Protein AF-A0A098PTZ2-F1 (afdb_monomer)

Foldseek 3Di:
DDQPDAAEAEDDPDDPVVVLVVCCVVCVSHRYDYDPHVVVVVVCPDRDPPKDFQDAPNDGPDIDHDQDPVGCVVVVCVSCVVNVHDDDPDDDDDDDD

Mean predicted aligned error: 6.66 Å

Solvent-accessible surface area (backbone atoms only — not comparable to full-atom values): 6565 Å² total; per-residue (Å²): 134,86,76,95,72,83,42,73,43,73,62,64,97,78,70,65,61,66,60,53,53,54,48,31,71,74,34,67,93,64,44,64,41,74,40,86,50,69,80,83,39,77,86,66,84,70,82,65,80,54,59,45,80,36,65,46,97,94,35,82,76,42,77,53,71,61,74,57,98,88,53,55,66,70,59,54,54,52,44,37,47,74,58,71,43,81,76,78,89,76,69,94,79,80,78,90,129

Structure (mmCIF, N/CA/C/O backbone):
data_AF-A0A098PTZ2-F1
#
_entry.id   AF-A0A098PTZ2-F1
#
loop_
_atom_site.group_PDB
_atom_site.id
_atom_site.type_symbol
_atom_site.label_atom_id
_atom_site.label_alt_id
_atom_site.label_comp_id
_atom_site.label_asym_id
_atom_site.label_entity_id
_atom_site.label_seq_id
_atom_site.pdbx_PDB_ins_code
_atom_site.Cartn_x
_atom_site.Cartn_y
_atom_site.Cartn_z
_atom_site.occupancy
_atom_site.B_iso_or_equiv
_atom_site.auth_seq_id
_atom_site.auth_comp_id
_atom_site.auth_asym_id
_atom_site.auth_atom_id
_atom_site.pdbx_PDB_model_num
ATOM 1 N N . MET A 1 1 ? 8.262 -16.249 11.801 1.00 43.38 1 MET A N 1
ATOM 2 C CA . MET A 1 1 ? 7.388 -15.071 11.997 1.00 43.38 1 MET A CA 1
ATOM 3 C C . MET A 1 1 ? 6.645 -14.818 10.700 1.00 43.38 1 MET A C 1
ATOM 5 O O . MET A 1 1 ? 7.292 -14.757 9.662 1.00 43.38 1 MET A O 1
ATOM 9 N N . GLN A 1 2 ? 5.316 -14.754 10.732 1.00 57.31 2 GLN A N 1
ATOM 10 C CA . GLN A 1 2 ? 4.537 -14.372 9.554 1.00 57.31 2 GLN A CA 1
ATOM 11 C C . GLN A 1 2 ? 4.623 -12.849 9.401 1.00 57.31 2 GLN A C 1
ATOM 13 O O . GLN A 1 2 ? 4.386 -12.121 10.360 1.00 57.31 2 GLN A O 1
ATOM 18 N N . SER A 1 3 ? 5.018 -12.367 8.222 1.00 71.56 3 SER A N 1
ATOM 19 C CA . SER A 1 3 ? 4.943 -10.937 7.920 1.00 71.56 3 SER A CA 1
ATOM 20 C C . SER A 1 3 ? 3.483 -10.570 7.656 1.00 71.56 3 SER A C 1
ATOM 22 O O . SER A 1 3 ? 2.865 -11.125 6.745 1.00 71.56 3 SER A O 1
ATOM 24 N N . HIS A 1 4 ? 2.945 -9.637 8.444 1.00 85.88 4 HIS A N 1
ATOM 25 C CA . HIS A 1 4 ? 1.592 -9.087 8.281 1.00 85.88 4 HIS A CA 1
ATOM 26 C C . HIS A 1 4 ? 1.513 -8.011 7.181 1.00 85.88 4 HIS A C 1
ATOM 28 O O . HIS A 1 4 ? 0.458 -7.423 6.966 1.00 85.88 4 HIS A O 1
ATOM 34 N N . THR A 1 5 ? 2.615 -7.768 6.462 1.00 91.19 5 THR A N 1
ATOM 35 C CA . THR A 1 5 ? 2.718 -6.732 5.429 1.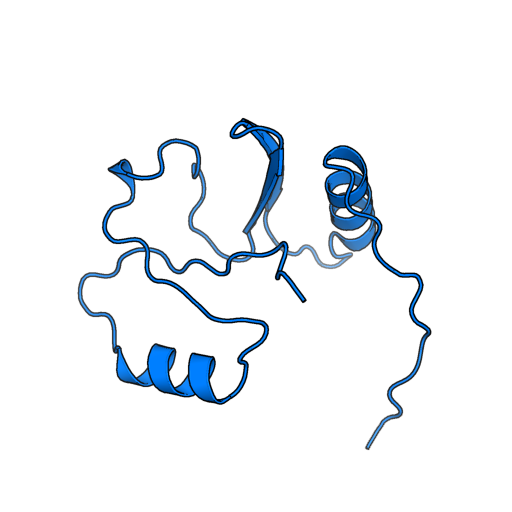00 91.19 5 THR A CA 1
ATOM 36 C C . THR A 1 5 ? 3.088 -7.344 4.081 1.00 91.19 5 THR A C 1
ATOM 38 O O . THR A 1 5 ? 3.906 -8.262 3.986 1.00 91.19 5 THR A O 1
ATOM 41 N N . LYS A 1 6 ? 2.509 -6.803 3.009 1.00 92.19 6 LYS A N 1
ATOM 42 C CA . LYS A 1 6 ? 2.868 -7.102 1.619 1.00 92.19 6 LYS A CA 1
ATOM 43 C C . LYS A 1 6 ? 3.310 -5.809 0.941 1.00 92.19 6 LYS A C 1
ATOM 45 O O . LYS A 1 6 ? 2.560 -4.839 0.931 1.00 92.19 6 LYS A O 1
ATOM 50 N N . TRP A 1 7 ? 4.516 -5.807 0.381 1.00 94.19 7 TRP A N 1
ATOM 51 C CA . TRP A 1 7 ? 5.011 -4.715 -0.454 1.00 94.19 7 TRP A CA 1
ATOM 52 C C . TRP A 1 7 ? 4.682 -5.047 -1.901 1.00 94.19 7 TRP A C 1
ATOM 54 O O . TRP A 1 7 ? 5.066 -6.113 -2.385 1.00 94.19 7 TRP A O 1
ATOM 64 N N . ILE A 1 8 ? 3.944 -4.169 -2.574 1.00 93.00 8 ILE A N 1
ATOM 65 C CA . ILE A 1 8 ? 3.492 -4.391 -3.947 1.00 93.00 8 ILE A CA 1
ATOM 66 C C . ILE A 1 8 ? 3.916 -3.201 -4.800 1.00 93.00 8 ILE A C 1
ATOM 68 O O . ILE A 1 8 ? 3.632 -2.056 -4.455 1.00 93.00 8 ILE A O 1
ATOM 72 N N . ALA A 1 9 ? 4.576 -3.486 -5.916 1.00 92.38 9 ALA A N 1
ATOM 73 C CA . ALA A 1 9 ? 4.838 -2.517 -6.967 1.00 92.38 9 ALA A CA 1
ATOM 74 C C . ALA A 1 9 ? 3.762 -2.618 -8.067 1.00 92.38 9 ALA A C 1
ATOM 76 O O . ALA A 1 9 ? 3.275 -3.723 -8.348 1.00 92.38 9 ALA A O 1
ATOM 77 N N . PRO A 1 10 ? 3.359 -1.487 -8.681 1.00 90.06 10 PRO A N 1
ATOM 78 C CA . PRO A 1 10 ? 2.451 -1.503 -9.823 1.00 90.06 10 PRO A CA 1
ATOM 79 C C . PRO A 1 10 ? 3.079 -2.249 -11.009 1.00 90.06 10 PRO A C 1
ATOM 81 O O . PRO A 1 10 ? 4.299 -2.217 -11.153 1.00 90.06 10 PRO A O 1
ATOM 84 N N . PRO A 1 11 ? 2.269 -2.841 -11.905 1.00 86.19 11 PRO A N 1
ATOM 85 C CA . PRO A 1 11 ? 2.792 -3.347 -13.169 1.00 86.19 11 PRO A CA 1
ATOM 86 C C . PRO A 1 11 ? 3.382 -2.198 -13.993 1.00 86.19 11 PRO A C 1
ATOM 88 O O . PRO A 1 11 ? 2.703 -1.184 -14.207 1.00 86.19 11 PRO A O 1
ATOM 91 N N . SER A 1 12 ? 4.601 -2.371 -14.504 1.00 84.75 12 SER A N 1
ATOM 92 C CA . SER A 1 12 ? 5.186 -1.509 -15.532 1.00 84.75 12 SER A CA 1
ATOM 93 C C . SER A 1 12 ? 5.280 -2.249 -16.865 1.00 84.75 12 SER A C 1
ATOM 95 O O . SER A 1 12 ? 5.203 -3.472 -16.943 1.00 84.75 12 SER A O 1
ATOM 97 N N . ARG A 1 13 ? 5.450 -1.504 -17.962 1.00 74.88 13 ARG A N 1
ATOM 98 C CA . ARG A 1 13 ? 5.731 -2.110 -19.278 1.00 74.88 13 ARG A CA 1
ATOM 99 C C . ARG A 1 13 ? 7.180 -2.576 -19.414 1.00 74.88 13 ARG A C 1
ATOM 101 O O . ARG A 1 13 ? 7.467 -3.383 -20.290 1.00 74.88 13 ARG A O 1
ATOM 108 N N . GLN A 1 14 ? 8.081 -2.022 -18.607 1.00 80.38 14 GLN A N 1
ATOM 109 C CA . GLN A 1 14 ? 9.525 -2.241 -18.681 1.00 80.38 14 GLN A CA 1
ATOM 110 C C . GLN A 1 14 ? 10.085 -2.336 -17.259 1.00 80.38 14 GLN A C 1
ATOM 112 O O . GLN A 1 14 ? 10.840 -1.472 -16.819 1.00 80.38 14 GLN A O 1
ATOM 117 N N . ASP A 1 15 ? 9.639 -3.340 -16.506 1.00 80.50 15 ASP A N 1
ATOM 118 C CA . ASP A 1 15 ? 10.208 -3.609 -15.188 1.00 80.50 15 ASP A CA 1
ATOM 119 C C . ASP A 1 15 ? 11.640 -4.136 -15.338 1.00 80.50 15 ASP A C 1
ATOM 121 O O . ASP A 1 15 ? 11.878 -5.169 -15.968 1.00 80.50 15 ASP A O 1
ATOM 125 N N . ASP A 1 16 ? 12.604 -3.441 -14.734 1.00 89.94 16 ASP A N 1
ATOM 126 C CA . ASP A 1 16 ? 13.938 -3.993 -14.519 1.00 89.94 16 ASP A CA 1
ATOM 127 C C . ASP A 1 16 ? 13.891 -4.938 -13.312 1.00 89.94 16 ASP A C 1
ATOM 129 O O . ASP A 1 16 ? 14.039 -4.537 -12.154 1.00 89.94 16 ASP A O 1
ATOM 133 N N . PHE A 1 17 ? 13.670 -6.224 -13.586 1.00 92.12 17 PHE A N 1
ATOM 134 C CA . PHE A 1 17 ? 13.577 -7.259 -12.556 1.00 92.12 17 PHE A CA 1
ATOM 135 C C . PHE A 1 17 ? 14.834 -7.368 -11.681 1.00 92.12 17 PHE A C 1
ATOM 137 O O . PHE A 1 17 ? 14.739 -7.838 -10.544 1.00 92.12 17 PHE A O 1
ATOM 144 N N . SER A 1 18 ? 15.998 -6.910 -12.158 1.00 94.81 18 SER A N 1
ATOM 145 C CA . SER A 1 18 ? 17.235 -6.943 -11.375 1.00 94.81 18 SER A CA 1
ATOM 146 C C . SER A 1 18 ? 17.180 -6.005 -10.162 1.00 94.81 18 SER A C 1
ATOM 148 O O . SER A 1 18 ? 17.715 -6.340 -9.101 1.00 94.81 18 SER A O 1
ATOM 150 N N . VAL A 1 19 ? 16.455 -4.884 -10.268 1.00 93.62 19 VAL A N 1
ATOM 151 C CA . VAL A 1 19 ? 16.241 -3.931 -9.168 1.00 93.62 19 VAL A CA 1
ATOM 152 C C . VAL A 1 19 ? 15.422 -4.581 -8.055 1.00 93.62 19 VAL A C 1
ATOM 154 O O . VAL A 1 19 ? 15.801 -4.514 -6.884 1.00 93.62 19 VAL A O 1
ATOM 157 N N . PHE A 1 20 ? 14.344 -5.282 -8.414 1.00 93.81 20 PHE A N 1
ATOM 158 C CA . PHE A 1 20 ? 13.500 -5.998 -7.453 1.00 93.81 20 PHE A CA 1
ATOM 159 C C . PHE A 1 20 ? 14.243 -7.168 -6.805 1.00 93.81 20 PHE A C 1
ATOM 161 O O . PHE A 1 20 ? 14.186 -7.328 -5.587 1.00 93.81 20 PHE A O 1
ATOM 168 N N . ALA A 1 21 ? 14.988 -7.955 -7.587 1.00 95.62 21 ALA A N 1
ATOM 169 C CA . ALA A 1 21 ? 15.804 -9.049 -7.062 1.00 95.62 21 ALA A CA 1
ATOM 170 C C . ALA A 1 21 ? 16.862 -8.542 -6.065 1.00 95.62 21 ALA A C 1
ATOM 172 O O . ALA A 1 21 ? 17.014 -9.101 -4.975 1.00 95.62 21 ALA A O 1
ATOM 173 N N . SER A 1 22 ? 17.539 -7.440 -6.400 1.00 97.44 22 SER A N 1
ATOM 174 C CA . SER A 1 22 ? 18.531 -6.801 -5.530 1.00 97.44 22 SER A CA 1
ATOM 175 C C . SER A 1 22 ? 17.902 -6.274 -4.237 1.00 97.44 22 SER A C 1
ATOM 177 O O . SER A 1 22 ? 18.437 -6.511 -3.151 1.00 97.44 22 SER A O 1
ATOM 179 N N . TRP A 1 23 ? 16.740 -5.613 -4.325 1.00 95.81 23 TRP A N 1
ATOM 180 C CA . TRP A 1 23 ? 15.980 -5.158 -3.156 1.00 95.81 23 TRP A CA 1
ATOM 181 C C . TRP A 1 23 ? 15.574 -6.326 -2.255 1.00 95.81 23 TRP A C 1
ATOM 183 O O . TRP A 1 23 ? 15.828 -6.297 -1.054 1.00 95.81 23 TRP A O 1
ATOM 193 N N . ASN A 1 24 ? 14.991 -7.374 -2.835 1.00 95.94 24 ASN A N 1
ATOM 194 C CA . ASN A 1 24 ? 14.481 -8.529 -2.101 1.00 95.94 24 ASN A CA 1
ATOM 195 C C . ASN A 1 24 ? 15.591 -9.310 -1.390 1.00 95.94 24 ASN A C 1
ATOM 197 O O . ASN A 1 24 ? 15.378 -9.785 -0.275 1.00 95.94 24 ASN A O 1
ATOM 201 N N . SER A 1 25 ? 16.780 -9.391 -1.994 1.00 96.94 25 SER A N 1
ATOM 202 C CA . SER A 1 25 ? 17.974 -9.955 -1.353 1.00 96.94 25 SER A CA 1
ATOM 203 C C . SER A 1 25 ? 18.444 -9.101 -0.168 1.00 96.94 25 SER A C 1
ATOM 205 O O . SER A 1 25 ? 18.751 -9.622 0.905 1.00 96.94 25 SER A O 1
ATOM 207 N N . ARG A 1 26 ? 18.445 -7.770 -0.327 1.00 97.56 26 ARG A N 1
ATOM 208 C CA . ARG A 1 26 ? 18.900 -6.827 0.707 1.00 97.56 26 ARG A CA 1
ATOM 209 C C . ARG A 1 26 ? 17.914 -6.671 1.871 1.00 97.56 26 ARG A C 1
ATOM 211 O O . ARG A 1 26 ? 18.348 -6.469 3.004 1.00 97.56 26 ARG A O 1
ATOM 218 N N . TYR A 1 27 ? 16.611 -6.753 1.610 1.00 95.12 27 TYR A N 1
ATOM 219 C CA . TYR A 1 27 ? 15.547 -6.485 2.581 1.00 95.12 27 TYR A CA 1
ATOM 220 C C . TYR A 1 27 ? 14.511 -7.620 2.626 1.00 95.12 27 TYR A C 1
ATOM 222 O O . TYR A 1 27 ? 13.352 -7.423 2.253 1.00 95.12 27 TYR A O 1
ATOM 230 N N . PRO A 1 28 ? 14.867 -8.806 3.151 1.00 91.81 28 PRO A N 1
ATOM 231 C CA . PRO A 1 28 ? 13.977 -9.972 3.141 1.00 91.81 28 PRO A CA 1
ATOM 232 C C . PRO A 1 28 ? 12.666 -9.759 3.921 1.00 91.81 28 PRO A C 1
ATOM 234 O O . PRO A 1 28 ? 11.650 -10.373 3.607 1.00 91.81 28 PRO A O 1
ATOM 237 N N . GLN A 1 29 ? 12.651 -8.860 4.913 1.00 90.62 29 GLN A N 1
ATOM 238 C CA . GLN A 1 29 ? 11.435 -8.498 5.662 1.00 90.62 29 GLN A CA 1
ATOM 239 C C . GLN A 1 29 ? 10.504 -7.542 4.891 1.00 90.62 29 GLN A C 1
ATOM 241 O O . GLN A 1 29 ? 9.342 -7.380 5.259 1.00 90.62 29 GLN A O 1
ATOM 246 N N . GLN A 1 30 ? 11.000 -6.906 3.827 1.00 92.44 30 GLN A N 1
ATOM 247 C CA . GLN A 1 30 ? 10.276 -5.950 2.981 1.00 92.44 30 GLN A CA 1
ATOM 248 C C . GLN A 1 30 ? 10.224 -6.456 1.536 1.00 92.44 30 GLN A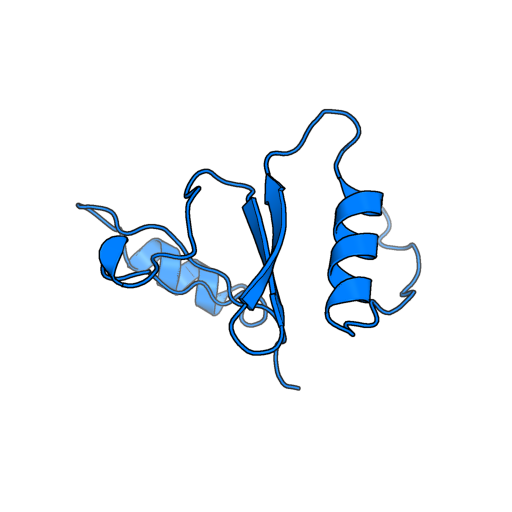 C 1
ATOM 250 O O . GLN A 1 30 ? 10.379 -5.688 0.587 1.00 92.44 30 GLN A O 1
ATOM 255 N N . HIS A 1 31 ? 10.033 -7.769 1.381 1.00 94.25 31 HIS A N 1
ATOM 256 C CA . HIS A 1 31 ? 9.996 -8.424 0.082 1.00 94.25 31 HIS A CA 1
ATOM 257 C C . HIS A 1 31 ? 8.921 -7.804 -0.820 1.00 94.25 31 HIS A C 1
ATOM 259 O O . HIS A 1 31 ? 7.720 -7.887 -0.540 1.00 94.25 31 HIS A O 1
ATOM 265 N N . MET A 1 32 ? 9.372 -7.200 -1.913 1.00 93.88 32 MET A N 1
ATOM 266 C CA . MET A 1 32 ? 8.563 -6.534 -2.915 1.00 93.88 32 MET A CA 1
ATOM 267 C C . MET A 1 32 ? 8.066 -7.545 -3.943 1.00 93.88 32 MET A C 1
ATOM 269 O O . MET A 1 32 ? 8.838 -8.297 -4.537 1.00 93.88 32 MET A O 1
ATOM 273 N N . SER A 1 33 ? 6.751 -7.562 -4.131 1.00 92.94 33 SER A N 1
ATOM 274 C CA . SER A 1 33 ? 6.057 -8.360 -5.139 1.00 92.94 33 SER A CA 1
ATOM 275 C C . SER A 1 33 ? 5.567 -7.444 -6.256 1.00 92.94 33 SER A C 1
ATOM 277 O O . SER A 1 33 ? 5.199 -6.299 -6.006 1.00 92.94 33 SER A O 1
ATOM 279 N N . LEU A 1 34 ? 5.534 -7.942 -7.486 1.00 92.06 34 LEU A N 1
ATOM 280 C CA . LEU A 1 34 ? 4.996 -7.207 -8.628 1.00 92.06 34 LEU A CA 1
ATOM 281 C C . LEU A 1 34 ? 3.542 -7.610 -8.854 1.00 92.06 34 LEU A C 1
ATOM 283 O O . LEU A 1 34 ? 3.236 -8.798 -8.969 1.00 92.06 34 LEU A O 1
ATOM 287 N N . ALA A 1 35 ? 2.640 -6.633 -8.915 1.00 92.56 35 ALA A N 1
ATOM 288 C CA . ALA A 1 35 ? 1.283 -6.897 -9.372 1.00 92.56 35 ALA A CA 1
ATOM 289 C C . ALA A 1 35 ? 1.307 -7.171 -10.882 1.00 92.56 35 ALA A C 1
ATOM 291 O O . ALA A 1 35 ? 1.843 -6.373 -11.642 1.00 92.56 35 ALA A O 1
ATOM 292 N N . PHE A 1 36 ? 0.705 -8.278 -11.326 1.00 90.38 36 PHE A N 1
ATOM 293 C CA . PHE A 1 36 ? 0.680 -8.642 -12.747 1.00 90.38 36 PHE A CA 1
ATOM 294 C C . PHE A 1 36 ? -0.201 -7.692 -13.574 1.00 90.38 36 PHE A C 1
ATOM 296 O O . PHE A 1 36 ? 0.229 -7.164 -14.598 1.00 90.38 36 PHE A O 1
ATOM 303 N N . ARG A 1 37 ? -1.437 -7.437 -13.122 1.00 91.50 37 ARG A N 1
ATOM 304 C CA . ARG A 1 37 ? -2.359 -6.458 -13.718 1.00 91.50 37 ARG A CA 1
ATOM 305 C C . ARG A 1 37 ? -3.106 -5.712 -12.624 1.00 91.50 37 ARG A C 1
ATOM 307 O O . ARG A 1 37 ? -3.492 -6.299 -11.618 1.00 91.50 37 ARG A O 1
ATOM 314 N N . LYS A 1 38 ? -3.382 -4.424 -12.850 1.00 91.88 38 LYS A N 1
ATOM 315 C CA . LYS A 1 38 ? -4.170 -3.609 -11.906 1.00 91.88 38 LYS A CA 1
ATOM 316 C C . LYS A 1 38 ? -5.602 -4.132 -11.739 1.00 91.88 38 LYS A C 1
ATOM 318 O O . LYS A 1 38 ? -6.148 -4.055 -10.649 1.00 91.88 38 LYS A O 1
ATOM 323 N N . SER A 1 39 ? -6.182 -4.694 -12.804 1.00 92.69 39 SER A N 1
ATOM 324 C CA . SER A 1 39 ? -7.538 -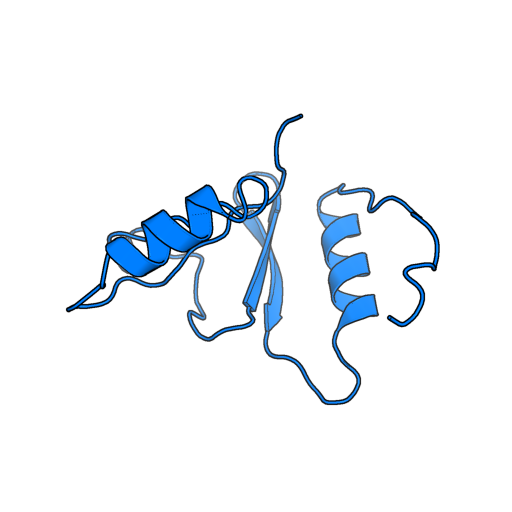5.266 -12.813 1.00 92.69 39 SER A CA 1
ATOM 325 C C . SER A 1 39 ? -7.725 -6.429 -11.843 1.00 92.69 39 SER A C 1
ATOM 327 O O . SER A 1 39 ? -8.840 -6.659 -11.388 1.00 92.69 39 SER A O 1
ATOM 329 N N . ASP A 1 40 ? -6.647 -7.140 -11.515 1.00 91.69 40 ASP A N 1
ATOM 330 C CA . ASP A 1 40 ? -6.691 -8.289 -10.606 1.00 91.69 40 ASP A CA 1
ATOM 331 C C . ASP A 1 40 ? -6.789 -7.832 -9.136 1.00 91.69 40 ASP A C 1
ATOM 333 O O . ASP A 1 40 ? -7.042 -8.634 -8.241 1.00 91.69 40 ASP A O 1
ATOM 337 N N . TRP A 1 41 ? -6.613 -6.527 -8.892 1.00 90.50 41 TRP A N 1
ATOM 338 C CA . TRP A 1 41 ? -6.601 -5.882 -7.581 1.00 90.50 41 TRP A CA 1
ATOM 339 C C . TRP A 1 41 ? -7.617 -4.726 -7.534 1.00 90.50 41 TRP A C 1
ATOM 341 O O . TRP A 1 41 ? -7.227 -3.573 -7.343 1.00 90.50 41 TRP A O 1
ATOM 351 N N . PRO A 1 42 ? -8.929 -4.989 -7.698 1.00 91.31 42 PRO A N 1
ATOM 352 C CA . PRO A 1 42 ? -9.943 -3.937 -7.825 1.00 91.31 42 PRO A CA 1
ATOM 353 C C . PRO A 1 42 ? -10.092 -3.056 -6.575 1.00 91.31 42 PRO A C 1
ATOM 355 O O . PRO A 1 42 ? -10.599 -1.942 -6.664 1.00 91.31 42 PRO A O 1
ATOM 358 N N . MET A 1 43 ? -9.635 -3.525 -5.411 1.00 91.94 43 MET A N 1
ATOM 359 C CA . MET A 1 43 ? -9.604 -2.733 -4.180 1.00 91.94 43 MET A CA 1
ATOM 360 C C . MET A 1 43 ? -8.470 -1.697 -4.143 1.00 91.94 43 MET A C 1
ATOM 362 O O . MET A 1 43 ? -8.528 -0.764 -3.344 1.00 91.94 43 MET A O 1
ATOM 366 N N . VAL A 1 44 ? -7.441 -1.842 -4.988 1.00 92.56 44 VAL A N 1
ATOM 367 C CA . VAL A 1 44 ? -6.311 -0.908 -5.079 1.00 92.56 44 VAL A CA 1
ATOM 368 C C . VAL A 1 44 ? -6.660 0.206 -6.063 1.00 92.56 44 VAL A C 1
ATOM 370 O O . VAL A 1 44 ? -6.406 0.139 -7.268 1.00 92.56 44 VAL A O 1
ATOM 373 N N . THR A 1 45 ? -7.271 1.251 -5.521 1.00 91.75 45 THR A N 1
ATOM 374 C CA . THR A 1 45 ? -7.731 2.444 -6.243 1.00 91.75 45 THR A CA 1
ATOM 375 C C . THR A 1 45 ? -6.629 3.475 -6.510 1.00 91.75 45 THR A C 1
ATOM 377 O O . THR A 1 45 ? -6.755 4.276 -7.434 1.00 91.75 45 THR A O 1
ATOM 380 N N . GLN A 1 46 ? -5.536 3.446 -5.745 1.00 92.25 46 GLN A N 1
ATOM 381 C CA . GLN A 1 46 ? -4.392 4.344 -5.855 1.00 92.25 46 GLN A CA 1
ATOM 382 C C . GLN A 1 46 ? -3.095 3.531 -5.918 1.00 92.25 46 GLN A C 1
ATOM 384 O O . GLN A 1 46 ? -2.803 2.725 -5.040 1.00 92.25 46 GLN A O 1
ATOM 389 N N . TRP A 1 47 ? -2.305 3.775 -6.963 1.00 90.69 47 TRP A N 1
ATOM 390 C CA . TRP A 1 47 ? -1.031 3.093 -7.219 1.00 90.69 47 TRP A CA 1
ATOM 391 C C . TRP A 1 47 ? 0.184 4.006 -7.017 1.00 90.69 47 TRP A C 1
ATOM 393 O O . TRP A 1 47 ? 1.319 3.545 -7.127 1.00 90.69 47 TRP A O 1
ATOM 403 N N . ALA A 1 48 ? -0.038 5.296 -6.748 1.00 88.44 48 ALA A N 1
ATOM 404 C CA . ALA A 1 48 ? 1.018 6.220 -6.369 1.00 88.44 48 ALA A CA 1
ATOM 405 C C . ALA A 1 48 ? 1.577 5.861 -4.990 1.00 88.44 48 ALA A C 1
ATOM 407 O O . ALA A 1 48 ? 0.850 5.443 -4.088 1.00 88.44 48 ALA A O 1
ATOM 408 N N . THR A 1 49 ? 2.876 6.059 -4.814 1.00 88.25 49 THR A N 1
ATOM 409 C CA . THR A 1 49 ? 3.545 5.847 -3.534 1.00 88.25 49 THR A CA 1
ATOM 410 C C . THR A 1 49 ? 3.791 7.176 -2.815 1.00 88.25 49 THR A C 1
ATOM 412 O O . THR A 1 49 ? 4.119 8.161 -3.478 1.00 88.25 49 THR A O 1
ATOM 415 N N . PRO A 1 50 ? 3.740 7.202 -1.475 1.00 92.06 50 PRO A N 1
ATOM 416 C CA . PRO A 1 50 ? 3.364 6.084 -0.611 1.00 92.06 50 PRO A CA 1
ATOM 417 C C . PRO A 1 50 ? 1.835 5.972 -0.453 1.00 92.06 50 PRO A C 1
ATOM 419 O O . PRO A 1 50 ? 1.151 6.978 -0.291 1.00 92.06 50 PRO A O 1
ATOM 422 N N . THR A 1 51 ? 1.312 4.743 -0.479 1.00 95.31 51 THR A N 1
ATOM 423 C CA . THR A 1 51 ? -0.094 4.426 -0.171 1.00 95.31 51 THR A CA 1
ATOM 424 C C . THR A 1 51 ? -0.147 3.141 0.649 1.00 95.31 51 THR A C 1
ATOM 426 O O . THR A 1 51 ? 0.515 2.162 0.306 1.00 95.31 51 THR A O 1
ATOM 429 N N . PHE A 1 52 ? -0.935 3.139 1.722 1.00 95.19 52 PHE A N 1
ATOM 430 C CA . PHE A 1 52 ? -1.092 2.019 2.646 1.00 95.19 52 PHE A CA 1
ATOM 431 C C . PHE A 1 52 ? -2.543 1.570 2.656 1.00 95.19 52 PHE A C 1
ATOM 433 O O . PHE A 1 52 ? -3.429 2.352 2.990 1.00 95.19 52 PHE A O 1
ATOM 440 N N . TYR A 1 53 ? -2.763 0.300 2.329 1.00 96.25 53 TYR A N 1
ATOM 441 C CA . TYR A 1 53 ? -4.058 -0.359 2.442 1.00 96.25 53 TYR A CA 1
ATOM 442 C C . TYR A 1 53 ? -4.058 -1.236 3.691 1.00 96.25 53 TYR A C 1
ATOM 444 O O . TYR A 1 53 ? -3.262 -2.170 3.794 1.00 96.25 53 TYR A O 1
ATOM 452 N N . PHE A 1 54 ? -4.961 -0.954 4.626 1.00 96.25 54 PHE A N 1
ATOM 453 C CA . PHE A 1 54 ? -5.185 -1.790 5.803 1.00 96.25 54 PHE A CA 1
ATOM 454 C C . PHE A 1 54 ? -6.348 -2.729 5.512 1.00 96.25 54 PHE A C 1
ATOM 456 O O . PHE A 1 54 ? -7.454 -2.274 5.219 1.00 96.25 54 PHE A O 1
ATOM 463 N N . VAL A 1 55 ? -6.085 -4.035 5.547 1.00 94.38 55 VAL A N 1
ATOM 464 C CA . VAL A 1 55 ? -7.036 -5.069 5.123 1.00 94.38 55 VAL A CA 1
ATOM 465 C C . VAL A 1 55 ? -7.365 -5.979 6.298 1.00 94.38 55 VAL A C 1
ATOM 467 O O . VAL A 1 55 ? -6.454 -6.473 6.957 1.00 94.38 55 VAL A O 1
ATOM 470 N N . ASP A 1 56 ? -8.653 -6.229 6.516 1.00 93.94 56 ASP A N 1
ATOM 471 C CA . ASP A 1 56 ? -9.163 -7.233 7.452 1.00 93.94 56 ASP A CA 1
ATOM 472 C C . ASP A 1 56 ? -10.268 -8.051 6.774 1.00 93.94 56 ASP A C 1
ATOM 474 O O . ASP A 1 56 ? -11.088 -7.498 6.040 1.00 93.94 56 ASP A O 1
ATOM 478 N N . ALA A 1 57 ? -10.259 -9.374 6.960 1.00 90.88 57 ALA A N 1
ATOM 479 C CA . ALA A 1 57 ? -11.211 -10.308 6.346 1.00 90.88 57 ALA A CA 1
ATOM 480 C C . ALA A 1 57 ? -11.504 -10.023 4.848 1.00 90.88 57 ALA A C 1
ATOM 482 O O . ALA A 1 57 ? -12.655 -10.011 4.406 1.00 90.88 57 ALA A O 1
ATOM 483 N N . ASN A 1 58 ? -10.449 -9.764 4.064 1.00 88.00 58 ASN A N 1
ATOM 484 C CA . ASN A 1 58 ? -10.484 -9.421 2.631 1.00 88.00 58 ASN A CA 1
ATOM 485 C C . ASN A 1 58 ? -11.197 -8.099 2.281 1.00 88.00 58 ASN A C 1
ATOM 487 O O . ASN A 1 58 ? -11.555 -7.874 1.123 1.00 88.00 58 ASN A O 1
ATOM 491 N N . ARG A 1 59 ? -11.383 -7.201 3.250 1.00 92.62 59 ARG A N 1
ATOM 492 C CA . ARG A 1 59 ? -11.955 -5.866 3.052 1.00 92.62 59 ARG A CA 1
ATOM 493 C C . ARG A 1 59 ? -10.931 -4.799 3.396 1.00 92.62 59 ARG A C 1
ATOM 495 O O . ARG A 1 59 ? -10.233 -4.899 4.399 1.00 92.62 59 ARG A O 1
ATOM 502 N N . VAL A 1 60 ? -10.862 -3.761 2.569 1.00 95.81 60 VAL A N 1
ATOM 503 C CA . VAL A 1 60 ? -10.085 -2.561 2.890 1.00 95.81 60 VAL A CA 1
ATOM 504 C C . VAL A 1 60 ? -10.828 -1.800 3.984 1.00 95.81 60 VAL A C 1
ATOM 506 O O . VAL A 1 60 ? -11.962 -1.374 3.778 1.00 95.81 60 VAL A O 1
ATOM 509 N N . VAL A 1 61 ? -10.193 -1.664 5.144 1.00 96.50 61 VAL A N 1
ATOM 510 C CA . VAL A 1 61 ? -10.721 -0.948 6.312 1.00 96.50 61 VAL A CA 1
ATOM 511 C C . VAL A 1 61 ? -10.30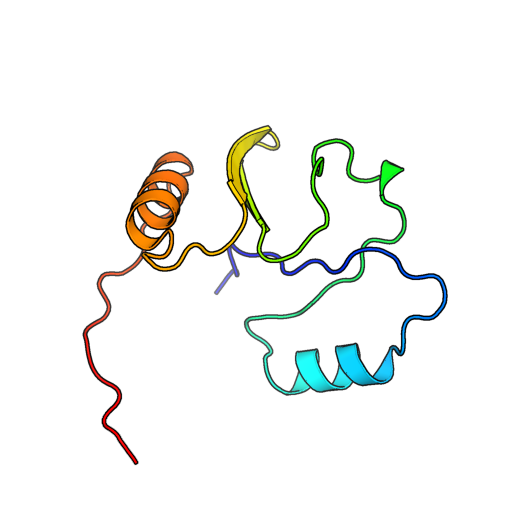7 0.520 6.288 1.00 96.50 61 VAL A C 1
ATOM 513 O O . VAL A 1 61 ? -11.084 1.379 6.690 1.00 96.50 61 VAL A O 1
ATOM 516 N N . GLU A 1 62 ? -9.089 0.813 5.830 1.00 96.56 62 GLU A N 1
ATOM 517 C CA . GLU A 1 62 ? -8.547 2.173 5.775 1.00 96.56 62 GLU A CA 1
ATOM 518 C C . GLU A 1 62 ? -7.507 2.305 4.657 1.00 96.56 62 GLU A C 1
ATOM 520 O O . GLU A 1 62 ? -6.788 1.344 4.352 1.00 96.56 62 GLU A O 1
ATOM 525 N N . ILE A 1 63 ? -7.414 3.504 4.077 1.00 96.38 63 ILE A N 1
ATOM 526 C CA . ILE A 1 63 ? -6.399 3.867 3.085 1.00 96.38 63 ILE A CA 1
ATOM 527 C C . ILE A 1 63 ? -5.705 5.150 3.538 1.00 96.38 63 ILE A C 1
ATOM 529 O O . ILE A 1 63 ? -6.327 6.204 3.624 1.00 96.38 63 ILE A O 1
ATOM 533 N N . VAL A 1 64 ? -4.391 5.087 3.749 1.00 96.00 64 VAL A N 1
ATOM 534 C CA . VAL A 1 64 ? -3.567 6.269 4.049 1.00 96.00 64 VAL A CA 1
ATOM 535 C C . VAL A 1 64 ? -2.679 6.557 2.843 1.00 96.00 64 VAL A C 1
ATOM 537 O O . VAL A 1 64 ? -1.921 5.685 2.422 1.00 96.00 64 VAL A O 1
ATOM 540 N N . THR A 1 65 ? -2.781 7.755 2.263 1.00 94.75 65 THR A N 1
ATOM 541 C CA . THR A 1 65 ? -2.099 8.123 1.008 1.00 94.75 65 THR A CA 1
ATOM 542 C C . THR A 1 65 ? -1.246 9.368 1.179 1.00 94.75 65 THR A C 1
ATOM 544 O O . THR A 1 65 ? -1.683 10.349 1.772 1.00 94.75 65 THR A O 1
ATOM 547 N N . GLY A 1 66 ? -0.072 9.365 0.553 1.00 91.25 66 GLY A N 1
ATOM 548 C CA . GLY A 1 66 ? 0.847 10.492 0.552 1.00 91.25 66 GLY A CA 1
ATOM 549 C C . GLY A 1 66 ? 1.677 10.560 1.826 1.00 91.25 66 GLY A C 1
ATOM 550 O O . GLY A 1 66 ? 1.567 9.722 2.715 1.00 91.25 66 GLY A O 1
ATOM 551 N N . TRP A 1 67 ? 2.572 11.540 1.880 1.00 90.62 67 TRP A N 1
ATOM 552 C CA . TRP A 1 67 ? 3.427 11.790 3.036 1.00 90.62 67 TRP A CA 1
ATOM 553 C C . TRP A 1 67 ? 3.569 13.307 3.203 1.00 90.62 67 TRP A C 1
ATOM 555 O O . TRP A 1 67 ? 4.457 13.912 2.601 1.00 90.62 67 TRP A O 1
ATOM 565 N N . PRO A 1 68 ? 2.646 13.962 3.925 1.00 91.31 68 PRO A N 1
ATOM 566 C CA . PRO A 1 68 ? 2.680 15.402 4.123 1.00 91.31 68 PRO A CA 1
ATOM 567 C C . PRO A 1 68 ? 3.858 15.773 5.029 1.00 91.31 68 PRO A C 1
ATOM 569 O O . PRO A 1 68 ? 4.473 14.906 5.652 1.00 91.31 68 PRO A O 1
ATOM 572 N N . ALA A 1 69 ? 4.157 17.068 5.144 1.00 91.50 69 ALA A N 1
ATOM 573 C CA . ALA A 1 69 ? 5.296 17.551 5.929 1.00 91.50 69 ALA A CA 1
ATOM 574 C C . ALA A 1 69 ? 5.268 17.063 7.392 1.00 91.50 69 ALA A C 1
ATOM 576 O O . ALA A 1 69 ? 6.297 16.690 7.949 1.00 91.50 69 ALA A O 1
ATOM 577 N N . GLN A 1 70 ? 4.080 17.004 7.995 1.00 91.56 70 GLN A N 1
ATOM 578 C CA . GLN A 1 70 ? 3.853 16.492 9.348 1.00 91.56 70 GLN A CA 1
ATOM 579 C C . GLN A 1 70 ? 3.843 14.951 9.450 1.00 91.56 70 GLN A C 1
ATOM 581 O O . GLN A 1 70 ? 3.844 14.403 10.553 1.00 91.56 70 GLN A O 1
ATOM 586 N N . GLY A 1 71 ? 3.834 14.245 8.315 1.00 91.38 71 GLY A N 1
ATOM 587 C CA . GLY A 1 71 ? 3.686 12.793 8.216 1.00 91.38 71 GLY A CA 1
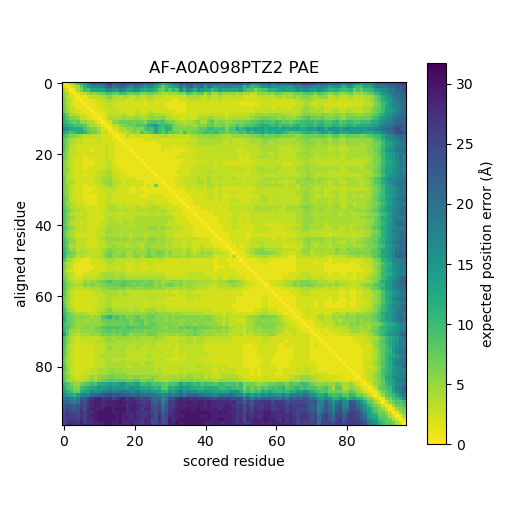ATOM 588 C C . GLY A 1 71 ? 2.298 12.272 8.615 1.00 91.38 71 GLY A C 1
ATOM 589 O O . GLY A 1 71 ? 1.416 13.030 9.006 1.00 91.38 71 GLY A O 1
ATOM 590 N N . HIS A 1 72 ? 2.121 10.947 8.547 1.00 93.50 72 HIS A N 1
ATOM 591 C CA . HIS A 1 72 ? 0.861 10.256 8.883 1.00 93.50 72 HIS A CA 1
ATOM 592 C C . HIS A 1 72 ? 1.000 9.249 10.034 1.00 93.50 72 HIS A C 1
ATOM 594 O O . HIS A 1 72 ? 0.235 8.293 10.139 1.00 93.50 72 HIS A O 1
ATOM 600 N N . LYS A 1 73 ? 1.987 9.416 10.925 1.00 92.62 73 LYS A N 1
ATOM 601 C CA . LYS A 1 73 ? 2.283 8.412 11.965 1.00 92.62 73 LYS A CA 1
ATOM 602 C C . LYS A 1 73 ? 1.052 8.040 12.803 1.00 92.62 73 LYS A C 1
ATOM 604 O O . LYS A 1 73 ? 0.810 6.859 13.026 1.00 92.62 73 LYS A O 1
ATOM 609 N N . ALA A 1 74 ? 0.285 9.028 13.264 1.00 92.94 74 ALA A N 1
ATOM 610 C CA . ALA A 1 74 ? -0.900 8.781 14.087 1.00 92.94 74 ALA A CA 1
ATOM 611 C C . ALA A 1 74 ? -1.997 8.027 13.316 1.00 92.94 74 ALA A C 1
ATOM 613 O O . ALA A 1 74 ? -2.569 7.076 13.845 1.00 92.94 74 ALA A O 1
ATOM 614 N N . GLU A 1 75 ? -2.239 8.406 12.061 1.00 95.25 75 GLU A N 1
ATOM 615 C CA . GLU A 1 75 ? -3.230 7.771 11.184 1.00 95.25 75 GLU A CA 1
ATOM 616 C C . GLU A 1 75 ? -2.856 6.322 10.870 1.00 95.25 75 GLU A C 1
ATOM 618 O O . GLU A 1 75 ? -3.687 5.431 11.008 1.00 95.25 75 GLU A O 1
ATOM 623 N N . LEU A 1 76 ? -1.585 6.063 10.553 1.00 94.94 76 LEU A N 1
ATOM 624 C CA . LEU A 1 76 ? -1.079 4.712 10.301 1.00 94.94 76 LEU A CA 1
ATO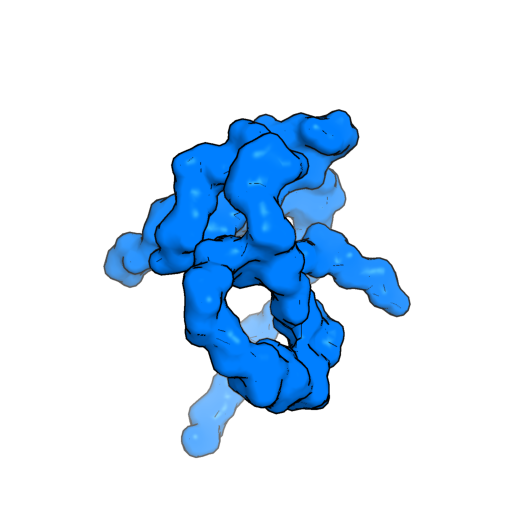M 625 C C . LEU A 1 76 ? -1.211 3.809 11.531 1.00 94.94 76 LEU A C 1
ATOM 627 O O . LEU A 1 76 ? -1.627 2.660 11.409 1.00 94.94 76 LEU A O 1
ATOM 631 N N . LEU A 1 77 ? -0.888 4.321 12.723 1.00 94.31 77 LEU A N 1
ATOM 632 C CA . LEU A 1 77 ? -1.033 3.562 13.970 1.00 94.31 77 LEU A CA 1
ATOM 633 C C . LEU A 1 77 ? -2.506 3.293 14.306 1.00 94.31 77 LEU A C 1
ATOM 635 O O . LEU A 1 77 ? -2.846 2.198 14.756 1.00 94.31 77 LEU A O 1
ATOM 639 N N . ALA A 1 78 ? -3.388 4.268 14.077 1.00 94.88 78 ALA A N 1
ATOM 640 C CA . ALA A 1 78 ? -4.822 4.092 14.271 1.00 94.88 78 ALA A CA 1
ATOM 641 C C . ALA A 1 78 ? -5.398 3.058 13.291 1.00 94.88 78 ALA A C 1
ATOM 643 O O . ALA A 1 78 ? -6.157 2.183 13.705 1.00 94.88 78 ALA A O 1
ATOM 644 N N . ALA A 1 79 ? -4.997 3.114 12.021 1.00 95.56 79 ALA A N 1
ATOM 645 C CA . ALA A 1 79 ? -5.408 2.170 10.990 1.00 95.56 79 ALA A CA 1
ATOM 646 C C . ALA A 1 79 ? -4.922 0.740 11.283 1.00 95.56 79 ALA A C 1
ATOM 648 O O . ALA A 1 79 ? -5.714 -0.198 11.213 1.00 95.56 79 ALA A O 1
ATOM 649 N N . ALA A 1 80 ? -3.666 0.580 11.719 1.00 94.38 80 ALA A N 1
ATOM 650 C CA . ALA A 1 80 ? -3.123 -0.706 12.163 1.00 94.38 80 ALA A CA 1
ATOM 651 C C . ALA A 1 80 ? -3.950 -1.300 13.315 1.00 94.38 80 ALA A C 1
ATOM 653 O O . ALA A 1 80 ? -4.348 -2.463 13.270 1.00 94.38 80 ALA A O 1
ATOM 654 N N . LYS A 1 81 ? -4.301 -0.478 14.31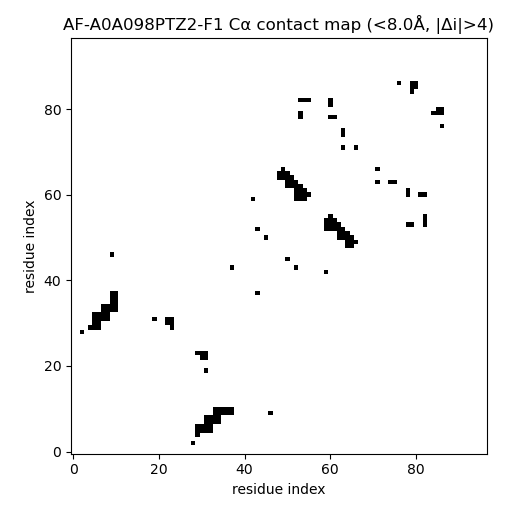2 1.00 94.12 81 LYS A N 1
ATOM 655 C CA . LYS A 1 81 ? -5.128 -0.919 15.442 1.00 94.12 81 LYS A CA 1
ATOM 656 C C . LYS A 1 81 ? -6.518 -1.400 15.001 1.00 94.12 81 LYS A C 1
ATOM 658 O O . LYS A 1 81 ? -7.033 -2.349 15.585 1.00 94.12 81 LYS A O 1
ATOM 663 N N . ARG A 1 82 ? -7.129 -0.775 13.985 1.00 95.31 82 ARG A N 1
ATOM 664 C CA . ARG A 1 82 ? -8.463 -1.168 13.482 1.00 95.31 82 ARG A CA 1
ATOM 665 C C . ARG A 1 82 ? -8.487 -2.564 12.863 1.00 95.31 82 ARG A C 1
ATOM 667 O O . ARG A 1 82 ? -9.521 -3.210 12.942 1.00 95.31 82 ARG A O 1
ATOM 674 N N . ILE A 1 83 ? -7.370 -3.028 12.300 1.00 94.69 83 ILE A N 1
ATOM 675 C CA . ILE A 1 83 ? -7.239 -4.390 11.754 1.00 94.69 83 ILE A CA 1
ATOM 676 C C . ILE A 1 83 ? -6.689 -5.394 12.782 1.00 94.69 83 ILE A C 1
ATOM 678 O O . ILE A 1 83 ? -6.212 -6.463 12.416 1.00 94.69 83 ILE A O 1
ATOM 682 N N . GLY A 1 84 ? -6.687 -5.038 14.073 1.00 92.19 84 GLY A N 1
ATOM 683 C CA . GLY A 1 84 ? -6.182 -5.899 15.147 1.00 92.19 84 GLY A CA 1
ATOM 684 C C . GLY A 1 84 ? -4.656 -6.020 15.202 1.00 92.19 84 GLY A C 1
ATOM 685 O O . GLY A 1 84 ? -4.140 -6.857 15.939 1.00 92.19 84 GLY A O 1
ATOM 686 N N . MET A 1 85 ? -3.917 -5.196 14.451 1.00 90.06 85 MET A N 1
ATOM 687 C CA . MET A 1 85 ? -2.458 -5.197 14.491 1.00 90.06 85 MET A CA 1
ATOM 688 C C . MET A 1 85 ? -1.966 -4.371 15.681 1.00 90.06 85 MET A C 1
ATOM 690 O O . MET A 1 85 ? -2.065 -3.141 15.706 1.00 90.06 85 MET A O 1
ATOM 694 N N . GLU A 1 86 ? -1.381 -5.050 16.663 1.00 82.56 86 GLU A N 1
ATOM 695 C CA . GLU A 1 86 ? -0.630 -4.396 17.726 1.00 82.56 86 GLU A CA 1
ATOM 696 C C . GLU A 1 86 ? 0.753 -4.016 17.203 1.00 82.56 86 GLU A C 1
ATOM 698 O O . GLU A 1 86 ? 1.576 -4.870 16.880 1.00 82.56 86 GLU A O 1
ATOM 703 N N . VAL A 1 87 ? 1.018 -2.714 17.102 1.00 76.44 87 VAL A N 1
ATOM 704 C CA . VAL A 1 87 ? 2.356 -2.224 16.767 1.00 76.44 87 VAL A CA 1
ATOM 705 C C . VAL A 1 87 ? 3.170 -2.195 18.062 1.00 76.44 87 VAL A C 1
ATOM 707 O O . VAL A 1 87 ? 2.822 -1.423 18.965 1.00 76.44 87 VAL A O 1
ATOM 710 N N . PRO A 1 88 ? 4.237 -3.011 18.191 1.00 69.00 88 PRO A N 1
ATOM 711 C CA . PRO A 1 88 ? 5.040 -3.036 19.403 1.00 69.00 88 PRO A CA 1
ATOM 712 C C . PRO A 1 88 ? 5.576 -1.641 19.708 1.00 69.00 88 PRO A C 1
ATOM 714 O O . PRO A 1 88 ? 6.100 -0.952 18.830 1.00 69.00 88 PRO A O 1
ATOM 717 N N . LY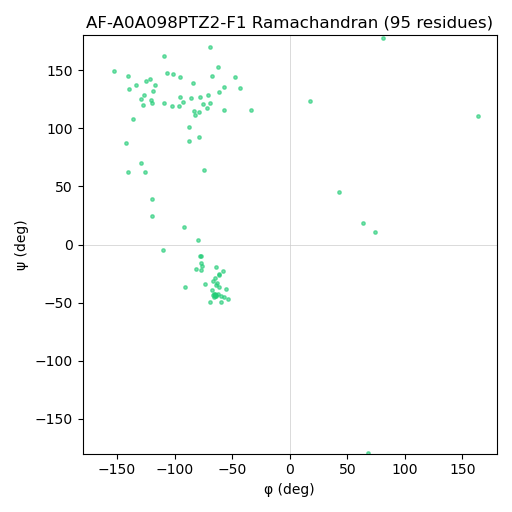S A 1 89 ? 5.500 -1.234 20.975 1.00 58.06 89 LYS A N 1
ATOM 718 C CA . LYS A 1 89 ? 6.176 -0.028 21.462 1.00 58.06 89 LYS A CA 1
ATOM 719 C C . LYS A 1 89 ? 7.678 -0.304 21.595 1.00 58.06 89 LYS A C 1
ATOM 721 O O . LYS A 1 89 ? 8.197 -0.298 22.705 1.00 58.06 89 LYS A O 1
ATOM 726 N N . HIS A 1 90 ? 8.387 -0.580 20.499 1.00 57.09 90 HIS A N 1
ATOM 727 C CA . HIS A 1 90 ? 9.846 -0.652 20.562 1.00 57.09 90 HIS A CA 1
ATOM 728 C C . HIS A 1 90 ? 10.474 0.730 20.353 1.00 57.09 90 HIS A C 1
ATOM 730 O O . HIS A 1 90 ? 10.504 1.278 19.256 1.00 57.09 90 HIS A O 1
ATOM 736 N N . GLN A 1 91 ? 10.854 1.272 21.513 1.00 35.97 91 GLN A N 1
ATOM 737 C CA . GLN A 1 91 ? 11.940 2.185 21.873 1.00 35.97 91 GLN A CA 1
ATOM 738 C C . GLN A 1 91 ? 12.626 2.987 20.759 1.00 35.97 91 GLN A C 1
ATOM 740 O O . GLN A 1 91 ? 13.249 2.460 19.843 1.00 35.97 91 GLN A O 1
ATOM 745 N N . SER A 1 92 ? 12.592 4.304 20.960 1.00 44.41 92 SER A N 1
ATOM 746 C CA . SER A 1 92 ? 13.663 5.235 20.624 1.00 44.41 92 SER A CA 1
ATOM 747 C C . SER A 1 92 ? 15.029 4.568 20.813 1.00 44.41 92 SER A C 1
ATOM 749 O O . SER A 1 92 ? 15.348 4.194 21.932 1.00 44.41 92 SER A O 1
ATOM 751 N N . GLU A 1 93 ? 15.788 4.401 19.730 1.00 44.03 93 GLU A N 1
ATOM 752 C CA . GLU A 1 93 ? 17.245 4.573 19.636 1.00 44.03 93 GLU A CA 1
ATOM 753 C C . GLU A 1 93 ? 17.770 3.897 18.363 1.00 44.03 93 GLU A C 1
ATOM 755 O O . GLU A 1 93 ? 17.884 2.681 18.249 1.00 44.03 93 GLU A O 1
ATOM 760 N N . THR A 1 94 ? 18.208 4.703 17.403 1.00 35.69 94 THR A N 1
ATOM 761 C CA . THR A 1 94 ? 19.481 4.407 16.749 1.00 35.69 94 THR A CA 1
ATOM 762 C C . THR A 1 94 ? 20.218 5.728 16.643 1.00 35.69 94 THR A C 1
ATOM 764 O O . THR A 1 94 ? 19.799 6.644 15.938 1.00 35.69 94 THR A O 1
ATOM 767 N N . LYS A 1 95 ? 21.259 5.832 17.472 1.00 36.69 95 LYS A N 1
ATOM 768 C CA . LYS A 1 95 ? 22.227 6.923 17.511 1.00 36.69 95 LYS A CA 1
ATOM 769 C C . LYS A 1 95 ? 22.727 7.254 16.108 1.00 36.69 95 LYS A C 1
ATOM 771 O O . LYS A 1 95 ? 22.963 6.356 15.302 1.00 36.69 95 LYS A O 1
ATOM 776 N N . ALA A 1 96 ? 22.963 8.546 15.902 1.00 38.16 96 ALA A N 1
ATOM 777 C CA . ALA A 1 96 ? 23.829 9.057 14.857 1.00 38.16 96 ALA A CA 1
ATOM 778 C C . ALA A 1 96 ? 25.125 8.231 14.766 1.00 38.16 96 ALA A C 1
ATOM 780 O O . ALA A 1 96 ? 25.752 7.919 15.785 1.00 38.16 96 ALA A O 1
ATOM 781 N N . ARG A 1 97 ? 25.507 7.899 13.537 1.00 40.88 97 ARG A N 1
ATOM 782 C CA . ARG A 1 97 ? 26.887 7.657 13.135 1.00 40.88 97 ARG A CA 1
ATOM 783 C C . ARG A 1 97 ? 27.178 8.566 11.959 1.00 40.88 97 ARG A C 1
ATOM 785 O O . ARG A 1 97 ? 26.258 8.714 11.125 1.00 40.88 97 ARG A O 1
#

Sequence (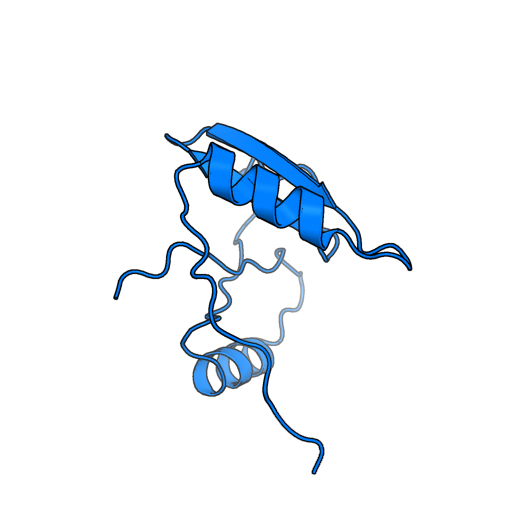97 aa):
MQSHTKWIAPPSRQDDFSVFASWNSRYPQQHMSLAFRKSDWPMVTQWATPTFYFVDANRVVEIVTGWPAQGHKAELLAAAKRIGMEVPKHQSETKAR

Organism: NCBI:txid325777

Nearest PDB structures (foldseek):
  1ryx-assembly1_A  TM=4.448E-01  e=3.534E+00  Gallus gallus
  1m5t-assembly1_A  TM=4.671E-01  e=9.223E+00  Caulobacter vibrioides

pLDDT: mean 86.24, std 15.93, range [35.69, 97.56]

Secondary structure (DSSP, 8-state):
------EEEPP-SS--HHHHHHHHHH-GGG-EEE-S-GGG-TT----SSSEEEEEETTEEEEEEE---TT-SHHHHHHHHHHTT-------------

Radius of gyration: 15.41 Å; Cα contacts (8 Å, |Δi|>4): 83; chains: 1; bounding box: 39×33×41 Å